Protein AF-A0A660N6N6-F1 (afdb_monomer)

Secondary structure (DSSP, 8-state):
---SSGGGS-HHHHIIIII-TTT-------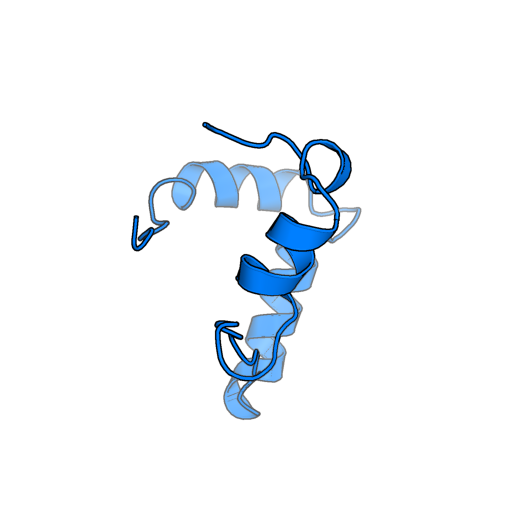--GGGHHHHHHHHHHHH-TT-HHHHHHHHHHHTT------

Solvent-accessible surface area (backbone atoms only — not comparable to full-atom values): 4623 Å² total; per-residue (Å²): 136,87,73,94,48,77,86,74,48,57,70,68,57,48,37,56,59,62,62,35,82,92,59,32,84,84,82,85,87,81,78,58,79,93,44,47,68,60,49,50,53,52,47,42,40,71,67,37,90,84,26,61,66,61,33,49,57,47,48,74,75,51,63,82,71,73,84,72,96,123

pLDDT: mean 91.25, std 8.21, range [53.53, 96.81]

Sequence (70 aa):
SRFKGLGEMNPDQLKDTTLHPDTRRLLQVRIPEHMAGDTENVFLKLMGKGEAAARRAWMEAEGDKADLDV

Radius of gyration: 17.6 Å; Cα contacts (8 Å, |Δi|>4): 25; chains: 1; bounding box: 38×27×42 Å

Mean predicted aligned error: 5.5 Å

Nearest PDB structures (foldseek):
  5eix-assembly2_B  TM=9.308E-01  e=7.013E-03  Klebsiella pneumoniae
  7vp5-assembly1_B  TM=4.337E-01  e=5.763E+00  Arabidopsis thaliana
  7vp4-assembly1_B  TM=4.345E-01  e=7.208E+00  Arabidopsis thaliana

Structure (mmCIF, N/CA/C/O backbone):
data_AF-A0A660N6N6-F1
#
_entry.id   AF-A0A660N6N6-F1
#
loop_
_atom_site.group_PDB
_atom_site.id
_atom_site.type_symbol
_atom_site.label_atom_id
_atom_site.label_alt_id
_atom_site.label_comp_id
_atom_site.label_asym_id
_atom_site.label_entity_id
_atom_site.label_seq_id
_atom_site.pdbx_PDB_ins_code
_atom_site.Cartn_x
_atom_site.Cartn_y
_atom_site.Cartn_z
_atom_site.occupancy
_atom_site.B_iso_or_equiv
_atom_site.auth_seq_id
_atom_site.auth_comp_id
_atom_site.auth_asym_id
_atom_site.auth_atom_id
_atom_site.pdbx_PDB_model_num
ATOM 1 N N . SER A 1 1 ? -23.605 0.841 3.461 1.00 73.94 1 SER A N 1
ATOM 2 C CA . SER A 1 1 ? -23.274 1.998 2.598 1.00 73.94 1 SER A CA 1
ATOM 3 C C . SER A 1 1 ? -21.842 1.841 2.105 1.00 73.94 1 SER A C 1
ATOM 5 O O . SER A 1 1 ? -21.040 1.244 2.810 1.00 73.94 1 SER A O 1
ATOM 7 N N . ARG A 1 2 ? -21.523 2.299 0.886 1.00 86.81 2 ARG A N 1
ATOM 8 C CA . ARG A 1 2 ? -20.158 2.259 0.330 1.00 86.81 2 ARG A CA 1
ATOM 9 C C . ARG A 1 2 ? -19.456 3.582 0.635 1.00 86.81 2 ARG A C 1
ATOM 11 O O . ARG A 1 2 ? -19.986 4.620 0.256 1.00 86.81 2 ARG A O 1
ATOM 18 N N . PHE A 1 3 ? -18.279 3.525 1.250 1.00 90.75 3 PHE A N 1
ATOM 19 C CA . PHE A 1 3 ? -17.412 4.687 1.456 1.00 90.75 3 PHE A CA 1
ATOM 20 C C . PHE A 1 3 ? -16.456 4.829 0.271 1.00 90.75 3 PHE A C 1
ATOM 22 O O . PHE A 1 3 ? -15.846 3.843 -0.146 1.00 90.75 3 PHE A O 1
ATOM 29 N N . LYS A 1 4 ? -16.321 6.031 -0.293 1.00 92.38 4 LYS A N 1
ATOM 30 C CA . LYS A 1 4 ? -15.333 6.306 -1.355 1.00 92.38 4 LYS A CA 1
ATOM 31 C C . LYS A 1 4 ? -13.959 6.664 -0.792 1.00 92.38 4 LYS A C 1
ATOM 33 O O . LYS A 1 4 ? -12.967 6.576 -1.507 1.00 92.38 4 LYS A O 1
ATOM 38 N N . GLY A 1 5 ? -13.899 7.044 0.481 1.00 90.88 5 GLY A N 1
ATOM 39 C CA . GLY A 1 5 ? -12.667 7.330 1.202 1.00 90.88 5 GLY A CA 1
ATOM 40 C C . GLY A 1 5 ? -12.900 7.363 2.708 1.00 90.88 5 GLY A C 1
ATOM 41 O O . GLY A 1 5 ? -14.038 7.432 3.168 1.00 90.88 5 GLY A O 1
ATOM 42 N N . LEU A 1 6 ? -11.813 7.337 3.482 1.00 92.69 6 LEU A N 1
ATOM 43 C CA . LEU A 1 6 ? -11.888 7.309 4.948 1.00 92.69 6 LEU A CA 1
ATOM 44 C C . LEU A 1 6 ? -12.544 8.568 5.540 1.00 92.69 6 LEU A C 1
ATOM 46 O O . LEU A 1 6 ? -13.159 8.488 6.593 1.00 92.69 6 LEU A O 1
ATOM 50 N N . GLY A 1 7 ? -12.468 9.712 4.850 1.00 93.12 7 GLY A N 1
ATOM 51 C CA . GLY A 1 7 ? -13.112 10.959 5.284 1.00 93.12 7 GLY A CA 1
ATOM 52 C C . GLY A 1 7 ? -14.642 10.967 5.178 1.00 93.12 7 GLY A C 1
ATOM 53 O O . GLY A 1 7 ? -15.271 11.874 5.708 1.00 93.12 7 GLY A O 1
ATOM 54 N N . GLU A 1 8 ? -15.246 9.977 4.512 1.00 94.81 8 GLU A N 1
ATOM 55 C CA . GLU A 1 8 ? -16.706 9.795 4.497 1.00 94.81 8 GLU A CA 1
ATOM 56 C C . GLU A 1 8 ? -17.207 8.992 5.713 1.00 94.81 8 GLU A C 1
ATOM 58 O O . GLU A 1 8 ? -18.415 8.834 5.887 1.00 94.81 8 GLU A O 1
ATOM 63 N N . MET A 1 9 ? -16.299 8.456 6.538 1.00 94.69 9 MET A N 1
ATOM 64 C CA . MET A 1 9 ? -16.638 7.703 7.745 1.00 94.69 9 MET A CA 1
ATOM 65 C C . MET A 1 9 ? -16.675 8.620 8.966 1.00 94.69 9 MET A C 1
ATOM 67 O O . MET A 1 9 ? -15.808 9.475 9.153 1.00 94.69 9 MET A O 1
ATOM 71 N N . ASN A 1 10 ? -17.639 8.377 9.852 1.00 94.06 10 ASN A N 1
ATOM 72 C CA . ASN A 1 10 ? -17.622 8.991 11.175 1.00 94.06 10 ASN A CA 1
ATOM 73 C C . ASN A 1 10 ? -16.411 8.470 11.981 1.00 94.06 10 ASN A C 1
ATOM 75 O O . ASN A 1 10 ? -16.069 7.288 11.851 1.00 94.06 10 ASN A O 1
ATOM 79 N N . PRO A 1 11 ? -15.788 9.292 12.848 1.00 95.19 11 PRO A N 1
ATOM 80 C CA . PRO A 1 11 ? -14.603 8.894 13.614 1.00 95.19 11 PRO A CA 1
ATOM 81 C C . PRO A 1 11 ? -14.774 7.607 14.434 1.00 95.19 11 PRO A C 1
ATOM 83 O O . PRO A 1 11 ? -13.879 6.761 14.426 1.00 95.19 11 PRO A O 1
ATOM 86 N N . ASP A 1 12 ? -15.925 7.428 15.088 1.00 94.69 12 ASP A N 1
ATOM 87 C CA . ASP A 1 12 ? -16.205 6.234 15.898 1.00 94.69 12 ASP A CA 1
ATOM 88 C C . ASP A 1 12 ? -16.267 4.970 15.035 1.00 94.69 12 ASP A C 1
ATOM 90 O O . ASP A 1 12 ? -15.675 3.948 15.369 1.00 94.69 12 ASP A O 1
ATOM 94 N N . GLN A 1 13 ? -16.883 5.067 13.854 1.00 93.81 13 GLN A N 1
ATOM 95 C CA . GLN A 1 13 ? -16.948 3.951 12.918 1.00 93.81 13 GLN A CA 1
ATOM 96 C C . GLN A 1 13 ? -15.554 3.551 12.429 1.00 93.81 13 GLN A C 1
ATOM 98 O O . GLN A 1 13 ? -15.220 2.371 12.443 1.00 93.81 13 GLN A O 1
ATOM 103 N N . LEU A 1 14 ? -14.726 4.521 12.025 1.00 95.06 14 LEU A N 1
ATOM 104 C CA . LEU A 1 14 ? -13.357 4.248 11.580 1.00 95.06 14 LEU A CA 1
ATOM 105 C C . LEU A 1 14 ? -12.533 3.573 12.685 1.00 95.06 14 LEU A C 1
ATOM 107 O O . LEU A 1 14 ? -11.759 2.647 12.417 1.00 95.06 14 LEU A O 1
ATOM 111 N N . LYS A 1 15 ? -12.705 4.037 13.929 1.00 94.88 15 LYS A N 1
ATOM 112 C CA . LYS A 1 15 ? -12.041 3.460 15.094 1.00 94.88 15 LYS A CA 1
ATOM 113 C C . LYS A 1 15 ? -12.435 1.998 15.271 1.00 94.88 15 LYS A C 1
ATOM 115 O O . LYS A 1 15 ? -11.545 1.150 15.321 1.00 94.88 15 LYS A O 1
ATOM 120 N N . ASP A 1 16 ? -13.729 1.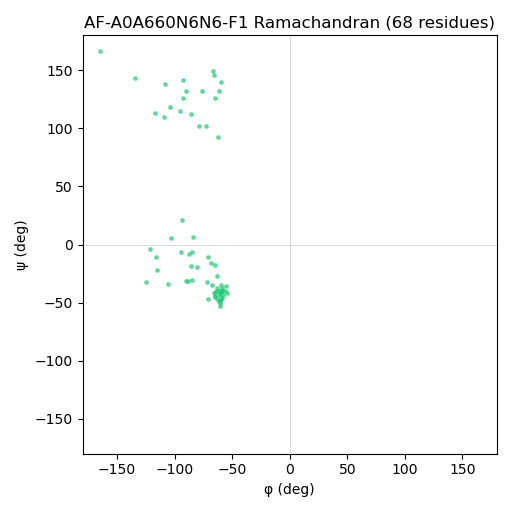712 15.301 1.00 94.25 16 ASP A N 1
ATOM 121 C CA . ASP A 1 16 ? -14.245 0.381 15.611 1.00 94.25 16 ASP A CA 1
ATOM 122 C C . ASP A 1 16 ? -14.016 -0.628 14.483 1.00 94.25 16 ASP A C 1
ATOM 124 O O . ASP A 1 16 ? -13.801 -1.805 14.760 1.00 94.25 16 ASP A O 1
ATOM 128 N N . THR A 1 17 ? -14.019 -0.210 13.213 1.00 92.00 17 THR A N 1
ATOM 129 C CA . THR A 1 17 ? -13.846 -1.151 12.092 1.00 92.00 17 THR A CA 1
ATOM 130 C C . THR A 1 17 ? -12.390 -1.388 11.712 1.00 92.00 17 THR A C 1
ATOM 132 O O . THR A 1 17 ? -12.052 -2.469 11.233 1.00 92.00 17 THR A O 1
ATOM 135 N N . THR A 1 18 ? -11.527 -0.382 11.878 1.00 93.44 18 THR A N 1
ATOM 136 C CA . THR A 1 18 ? -10.210 -0.376 11.219 1.00 93.44 18 THR A CA 1
ATOM 137 C C . THR A 1 18 ? -9.047 -0.215 12.195 1.00 93.44 18 THR A C 1
ATOM 139 O O . THR A 1 18 ? -7.967 -0.751 11.945 1.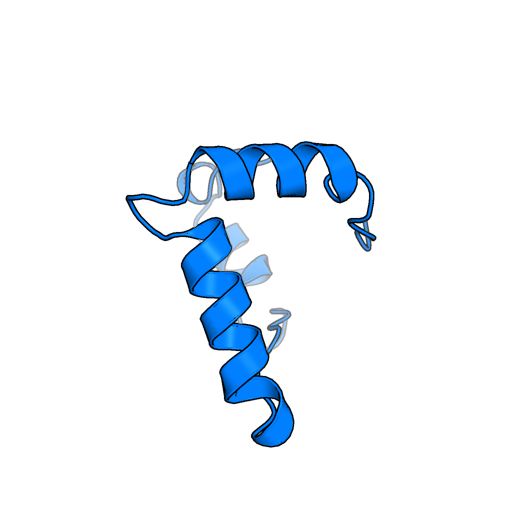00 93.44 18 THR A O 1
ATOM 142 N N . LEU A 1 19 ? -9.226 0.510 13.304 1.00 95.38 19 LEU A N 1
ATOM 143 C CA . LEU A 1 19 ? -8.111 0.897 14.181 1.00 95.38 19 LEU A CA 1
ATOM 144 C C . LEU A 1 19 ? -8.052 0.104 15.487 1.00 95.38 19 LEU A C 1
ATOM 146 O O . LEU A 1 19 ? -6.951 -0.146 15.987 1.00 95.38 19 LEU A O 1
ATOM 150 N N . HIS A 1 20 ? -9.203 -0.273 16.045 1.00 96.81 20 HIS A N 1
ATOM 151 C CA . HIS A 1 20 ? -9.276 -0.905 17.355 1.00 96.81 20 HIS A CA 1
ATOM 152 C C . HIS A 1 20 ? -8.577 -2.280 17.332 1.00 96.81 20 HIS A C 1
ATOM 154 O O . HIS A 1 20 ? -8.896 -3.104 16.473 1.00 96.81 20 HIS A O 1
ATOM 160 N N . PRO A 1 21 ? -7.612 -2.552 18.236 1.00 96.75 21 PRO A N 1
ATOM 161 C CA . PRO A 1 21 ? -6.794 -3.767 18.189 1.00 96.75 21 PRO A CA 1
ATOM 162 C C . PRO A 1 21 ? -7.588 -5.072 18.168 1.00 96.75 21 PRO A C 1
ATOM 164 O O . PRO A 1 21 ? -7.184 -6.000 17.474 1.00 96.75 21 PRO A O 1
ATOM 167 N N . ASP A 1 22 ? -8.713 -5.102 18.882 1.00 96.00 22 ASP A N 1
ATOM 168 C CA . ASP A 1 22 ? -9.526 -6.311 19.049 1.00 96.00 22 ASP A CA 1
ATOM 169 C C . ASP A 1 22 ? -10.454 -6.604 17.860 1.00 96.00 22 ASP A C 1
ATOM 171 O O . ASP A 1 22 ? -10.914 -7.731 17.704 1.00 96.00 22 ASP A O 1
ATOM 175 N N . THR A 1 23 ? -10.749 -5.609 17.020 1.00 95.00 23 THR A N 1
ATOM 176 C CA . THR A 1 23 ? -11.716 -5.745 15.912 1.00 95.00 23 THR A CA 1
ATOM 177 C C . THR A 1 23 ? -11.073 -5.596 14.538 1.00 95.00 23 THR A C 1
ATOM 179 O O . THR A 1 23 ? -11.619 -6.082 13.544 1.00 95.00 23 THR A O 1
ATOM 182 N N . ARG A 1 24 ? -9.907 -4.944 14.456 1.00 95.81 24 ARG A N 1
ATOM 183 C CA . ARG A 1 24 ? -9.197 -4.731 13.195 1.00 95.81 24 ARG A CA 1
ATOM 184 C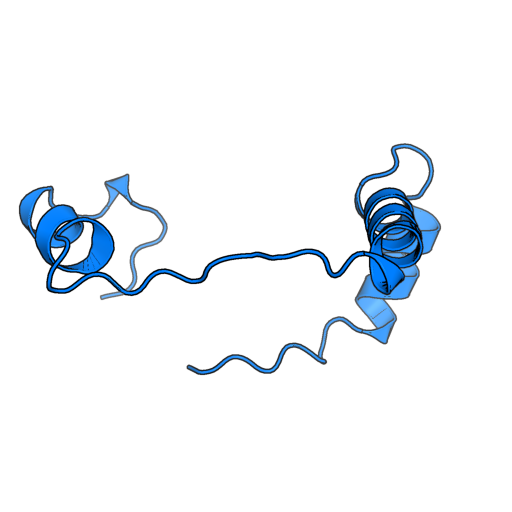 C . ARG A 1 24 ? -8.692 -6.045 12.603 1.00 95.81 24 ARG A C 1
ATOM 186 O O . ARG A 1 24 ? -8.263 -6.955 13.308 1.00 95.81 24 ARG A O 1
ATOM 193 N N . ARG A 1 25 ? -8.629 -6.091 11.274 1.00 93.19 25 ARG A N 1
ATOM 194 C CA . ARG A 1 25 ? -7.993 -7.171 10.511 1.00 93.19 25 ARG A CA 1
ATOM 195 C C . ARG A 1 25 ? -6.821 -6.588 9.732 1.00 93.19 25 ARG A C 1
ATOM 197 O O . ARG A 1 25 ? -7.024 -5.761 8.850 1.00 93.19 25 ARG A O 1
ATOM 204 N N . LEU A 1 26 ? -5.599 -6.981 10.089 1.00 94.06 26 LEU A N 1
ATOM 205 C CA . LEU A 1 26 ? -4.374 -6.513 9.437 1.00 94.06 26 LEU A CA 1
ATOM 206 C C . LEU A 1 26 ? -3.764 -7.632 8.596 1.00 94.06 26 LEU A C 1
ATOM 208 O O . LEU A 1 26 ? -3.672 -8.768 9.054 1.00 94.06 26 LEU A O 1
ATOM 212 N N . LEU A 1 27 ? -3.287 -7.288 7.401 1.00 93.69 27 LEU A N 1
ATOM 213 C CA . LEU A 1 27 ? -2.487 -8.176 6.565 1.00 93.69 27 LEU A CA 1
ATOM 214 C C . LEU A 1 27 ? -1.021 -7.748 6.651 1.00 93.69 27 LEU A C 1
ATOM 216 O O . LEU A 1 27 ? -0.670 -6.627 6.283 1.00 93.69 27 LEU A O 1
ATOM 220 N N . GLN A 1 28 ? -0.157 -8.633 7.147 1.00 94.62 28 GLN A N 1
ATOM 221 C CA . GLN A 1 28 ? 1.277 -8.366 7.194 1.00 94.62 28 GLN A CA 1
ATOM 222 C C . GLN A 1 28 ? 1.928 -8.754 5.865 1.00 94.62 28 GLN A C 1
ATOM 224 O O . GLN A 1 28 ? 2.046 -9.935 5.547 1.00 94.62 28 GLN A O 1
ATOM 229 N N . VAL A 1 29 ? 2.407 -7.760 5.120 1.00 93.88 29 VAL A N 1
ATOM 230 C CA . VAL A 1 29 ? 3.162 -7.991 3.882 1.00 93.88 29 VAL A CA 1
ATOM 231 C C . VAL A 1 29 ? 4.584 -8.433 4.223 1.00 93.88 29 VAL A C 1
ATOM 233 O O . VAL A 1 29 ? 5.255 -7.819 5.054 1.00 93.88 29 VAL A O 1
ATOM 236 N N . ARG A 1 30 ? 5.048 -9.507 3.581 1.00 94.44 30 ARG A N 1
ATOM 237 C CA . ARG A 1 30 ? 6.413 -10.029 3.704 1.00 94.44 30 ARG A CA 1
ATOM 238 C C . ARG A 1 30 ? 6.958 -10.349 2.321 1.00 94.44 30 ARG A C 1
ATOM 240 O O . ARG A 1 30 ? 6.222 -10.848 1.478 1.00 94.44 30 ARG A O 1
ATOM 247 N N . ILE A 1 31 ? 8.249 -10.105 2.125 1.00 95.50 31 ILE A N 1
ATOM 248 C CA . ILE A 1 31 ? 8.977 -10.500 0.917 1.00 95.50 31 ILE A CA 1
ATOM 249 C C . ILE A 1 31 ? 9.912 -11.639 1.326 1.00 95.50 31 ILE A C 1
ATOM 251 O O . ILE A 1 31 ? 10.848 -11.399 2.091 1.00 95.50 31 ILE A O 1
ATO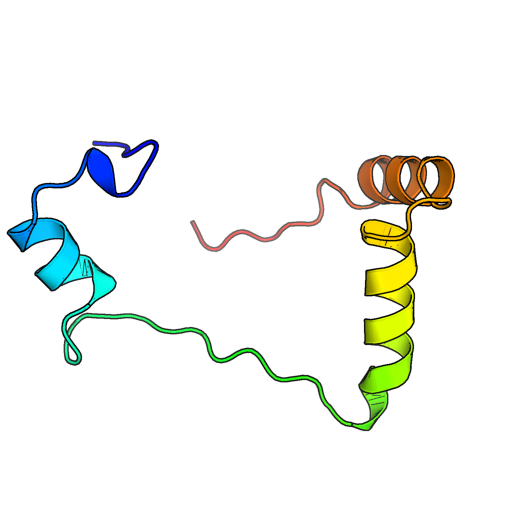M 255 N N . PRO A 1 32 ? 9.651 -12.884 0.899 1.00 94.44 32 PRO A N 1
ATOM 256 C CA . PRO A 1 32 ? 10.583 -13.983 1.108 1.00 94.44 32 PRO A CA 1
ATOM 257 C C . PRO A 1 32 ? 11.926 -13.677 0.444 1.00 94.44 32 PRO A C 1
ATOM 259 O O . PRO A 1 32 ? 11.955 -13.168 -0.673 1.00 94.44 32 PRO A O 1
ATOM 262 N N . GLU A 1 33 ? 13.033 -14.012 1.106 1.00 92.06 33 GLU A N 1
ATOM 263 C CA . GLU A 1 33 ? 14.386 -13.660 0.645 1.00 92.06 33 GLU A CA 1
ATOM 264 C C . GLU A 1 33 ? 14.676 -14.160 -0.778 1.00 92.06 33 GLU A C 1
ATOM 266 O O . GLU A 1 33 ? 15.196 -13.422 -1.610 1.00 92.06 33 GLU A O 1
ATOM 271 N N . HIS A 1 34 ? 14.224 -15.374 -1.102 1.00 94.50 34 HIS A N 1
ATOM 272 C CA . HIS A 1 34 ? 14.367 -15.958 -2.437 1.00 94.50 34 HIS A CA 1
ATOM 273 C C . HIS A 1 34 ? 13.533 -15.256 -3.525 1.00 94.50 34 HIS A C 1
ATOM 275 O O . HIS A 1 34 ? 13.807 -15.457 -4.701 1.00 94.50 34 HIS A O 1
ATOM 281 N N . MET A 1 35 ? 12.540 -14.437 -3.158 1.00 94.88 35 MET A N 1
ATOM 282 C CA . MET A 1 35 ? 11.694 -13.675 -4.089 1.00 94.88 35 MET A CA 1
ATOM 283 C C . MET A 1 35 ? 12.075 -12.191 -4.175 1.00 94.88 35 MET A C 1
ATOM 285 O O . MET A 1 35 ? 11.369 -11.420 -4.828 1.00 94.88 35 MET A O 1
ATOM 289 N N . ALA A 1 36 ? 13.158 -11.750 -3.525 1.00 93.81 36 ALA A N 1
ATOM 290 C CA . ALA A 1 36 ? 13.529 -10.334 -3.494 1.00 93.81 36 ALA A CA 1
ATOM 291 C C . ALA A 1 36 ? 13.778 -9.762 -4.903 1.00 93.81 36 ALA A C 1
ATOM 293 O O . ALA A 1 36 ? 13.210 -8.726 -5.250 1.00 93.81 36 ALA A O 1
ATOM 294 N N . GLY A 1 37 ? 14.549 -10.473 -5.735 1.00 96.25 37 GLY A N 1
ATOM 295 C CA . GLY A 1 37 ? 14.835 -10.056 -7.113 1.00 96.25 37 GLY A CA 1
ATOM 296 C C . GLY A 1 37 ? 13.593 -10.049 -8.010 1.00 96.25 37 GLY A C 1
ATOM 297 O O . GLY A 1 37 ? 13.365 -9.096 -8.75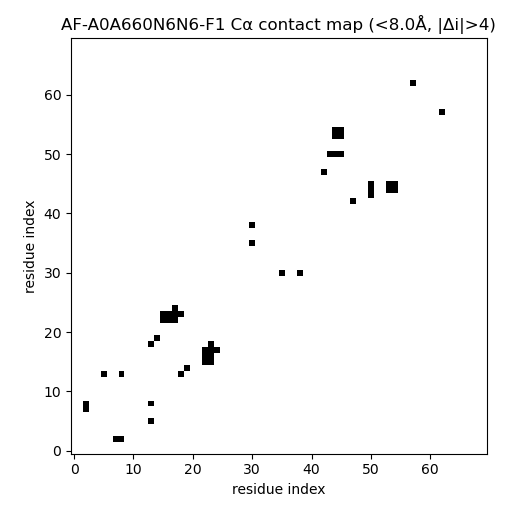2 1.00 96.25 37 GLY A O 1
ATOM 298 N N . ASP A 1 38 ? 12.737 -11.067 -7.898 1.00 94.88 38 ASP A N 1
ATOM 299 C CA . ASP A 1 38 ? 11.473 -11.116 -8.644 1.00 94.88 38 ASP A CA 1
ATOM 300 C C . ASP A 1 38 ? 10.536 -9.975 -8.240 1.00 94.88 38 ASP A C 1
ATOM 302 O O . ASP A 1 38 ? 9.919 -9.335 -9.093 1.00 94.88 38 ASP A O 1
ATOM 306 N N . THR A 1 39 ? 10.483 -9.668 -6.942 1.00 95.00 39 THR A N 1
ATOM 307 C CA . THR A 1 39 ? 9.706 -8.545 -6.413 1.00 95.00 39 THR A CA 1
ATOM 308 C C . THR A 1 39 ? 10.210 -7.226 -6.994 1.00 95.00 39 THR A C 1
ATOM 310 O O . THR A 1 39 ? 9.411 -6.450 -7.515 1.00 95.00 39 THR A O 1
ATOM 313 N N . GLU A 1 40 ? 11.523 -6.983 -6.985 1.00 94.81 40 GLU A N 1
ATOM 314 C CA . GLU A 1 40 ? 12.125 -5.785 -7.582 1.00 94.81 40 GLU A CA 1
ATOM 315 C C . GLU A 1 40 ? 11.798 -5.656 -9.078 1.00 94.81 40 GLU A C 1
ATOM 317 O O . GLU A 1 40 ? 11.382 -4.588 -9.532 1.00 94.81 40 GLU A O 1
ATOM 322 N N . ASN A 1 41 ? 11.883 -6.753 -9.833 1.00 93.88 41 ASN A N 1
ATOM 323 C CA . ASN A 1 41 ? 11.533 -6.777 -11.254 1.00 93.88 41 ASN A CA 1
ATOM 324 C C . ASN A 1 41 ? 10.058 -6.417 -11.497 1.00 93.88 41 ASN A C 1
ATOM 326 O O . ASN A 1 41 ? 9.738 -5.687 -12.442 1.00 93.88 41 ASN A O 1
ATOM 330 N N . VAL A 1 42 ? 9.144 -6.901 -10.649 1.00 92.75 42 VAL A N 1
ATOM 331 C CA . VAL A 1 42 ? 7.723 -6.523 -10.699 1.00 92.75 42 VAL A CA 1
ATOM 332 C C . VAL A 1 42 ? 7.550 -5.037 -10.379 1.00 92.75 42 VAL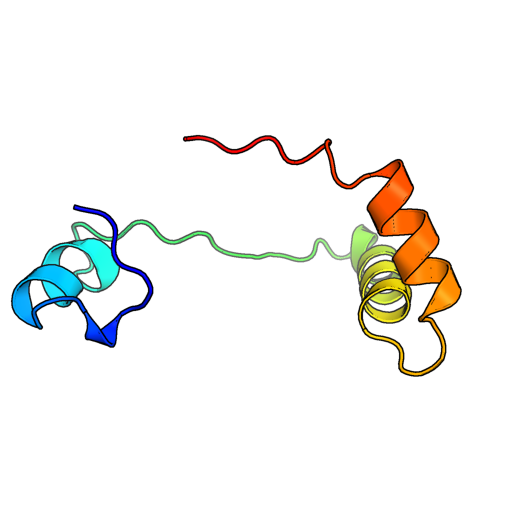 A C 1
ATOM 334 O O . VAL A 1 42 ? 6.847 -4.337 -11.111 1.00 92.75 42 VAL A O 1
ATOM 337 N N . PHE A 1 43 ? 8.232 -4.521 -9.353 1.00 93.88 43 PHE A N 1
ATOM 338 C CA . PHE A 1 43 ? 8.209 -3.095 -9.019 1.00 93.88 43 PHE A CA 1
ATOM 339 C C . PHE A 1 43 ? 8.707 -2.228 -10.175 1.00 93.88 43 PHE A C 1
ATOM 341 O O . PHE A 1 43 ? 8.047 -1.246 -10.514 1.00 93.88 43 PHE A O 1
ATOM 348 N N . LEU A 1 44 ? 9.819 -2.588 -10.818 1.00 94.75 44 LEU A N 1
ATOM 349 C CA . LEU A 1 44 ? 10.342 -1.853 -11.968 1.00 94.75 44 LEU A CA 1
ATOM 350 C C . LEU A 1 44 ? 9.331 -1.846 -13.118 1.00 94.75 44 LEU A C 1
ATOM 352 O O . LEU A 1 44 ? 9.001 -0.781 -13.633 1.00 94.75 44 LEU A O 1
ATOM 356 N N . LYS A 1 45 ? 8.779 -3.010 -13.468 1.00 93.19 45 LYS A N 1
ATOM 357 C CA . LYS A 1 45 ? 7.787 -3.149 -14.543 1.00 93.19 45 LYS A CA 1
ATOM 358 C C . LYS A 1 45 ? 6.532 -2.307 -14.296 1.00 93.19 45 LYS A C 1
ATOM 360 O O . LYS A 1 45 ? 5.989 -1.728 -15.232 1.00 93.19 45 LYS A O 1
ATOM 365 N N . LEU A 1 46 ? 6.062 -2.222 -13.049 1.00 93.25 46 LEU A N 1
ATOM 366 C CA . LEU A 1 46 ? 4.824 -1.512 -12.703 1.00 93.25 46 LEU A CA 1
ATOM 367 C C . LEU A 1 46 ? 5.035 -0.029 -12.364 1.00 93.25 46 LEU A C 1
ATOM 369 O O . LEU A 1 46 ? 4.164 0.797 -12.634 1.00 93.25 46 LEU A O 1
ATOM 373 N N . MET A 1 47 ? 6.177 0.352 -11.806 1.00 95.12 47 MET A N 1
ATOM 374 C CA . MET A 1 47 ? 6.406 1.702 -11.270 1.00 95.12 47 MET A CA 1
ATOM 375 C C . MET A 1 47 ? 7.508 2.465 -12.014 1.00 95.12 47 MET A C 1
ATOM 377 O O . MET A 1 47 ? 7.645 3.676 -11.839 1.00 95.12 47 MET A O 1
ATOM 381 N N . GLY A 1 48 ? 8.271 1.795 -12.878 1.00 95.06 48 GLY A N 1
ATOM 382 C CA . GLY A 1 48 ? 9.349 2.386 -13.660 1.00 95.06 48 GLY A CA 1
ATOM 383 C C . GLY A 1 48 ? 8.853 3.486 -14.598 1.00 95.06 48 GLY A C 1
ATOM 384 O O . GLY A 1 48 ? 7.884 3.319 -15.344 1.00 95.06 48 GLY A O 1
ATOM 385 N N . LYS A 1 49 ? 9.544 4.631 -14.594 1.00 93.00 49 LYS A N 1
ATOM 386 C CA . LYS A 1 49 ? 9.191 5.797 -15.424 1.00 93.00 49 LYS A CA 1
ATOM 387 C C . LYS A 1 49 ? 9.214 5.482 -16.928 1.00 93.00 49 LYS A C 1
ATOM 389 O O . LYS A 1 49 ? 8.401 6.026 -17.669 1.00 93.00 49 LYS A O 1
ATOM 394 N N . GLY A 1 50 ? 10.130 4.613 -17.361 1.00 93.69 50 GLY A N 1
ATOM 395 C CA . GLY A 1 50 ? 10.279 4.179 -18.756 1.00 93.69 50 GLY A CA 1
ATOM 396 C C . GLY A 1 50 ? 9.414 2.979 -19.156 1.00 93.69 50 GLY A C 1
ATOM 397 O O . GLY A 1 50 ? 9.316 2.674 -20.338 1.00 93.69 50 GLY A O 1
ATOM 398 N N . GLU A 1 51 ? 8.733 2.332 -18.208 1.00 94.06 51 GLU A N 1
ATOM 399 C CA . GLU A 1 51 ? 8.093 1.020 -18.403 1.00 94.06 51 GLU A CA 1
ATOM 400 C C . GLU A 1 51 ? 6.611 1.112 -18.810 1.00 94.06 51 GLU A C 1
ATOM 402 O O . GLU A 1 51 ? 5.835 0.174 -18.642 1.00 94.06 51 GLU A O 1
ATOM 407 N N . ALA A 1 52 ? 6.166 2.249 -19.355 1.00 94.38 52 ALA A N 1
ATOM 408 C CA . ALA A 1 52 ? 4.747 2.477 -19.647 1.00 94.38 52 ALA A CA 1
ATOM 409 C C . ALA A 1 52 ? 4.143 1.438 -20.613 1.00 94.38 52 ALA A C 1
ATOM 411 O O . ALA A 1 52 ? 2.992 1.035 -20.435 1.00 94.38 52 ALA A O 1
ATOM 412 N N . ALA A 1 53 ? 4.908 0.999 -21.619 1.00 94.62 53 ALA A N 1
ATOM 413 C CA . ALA A 1 53 ? 4.472 -0.023 -22.570 1.00 94.62 53 ALA A CA 1
ATOM 414 C C . ALA A 1 53 ? 4.394 -1.414 -21.920 1.00 94.62 53 ALA A C 1
ATOM 416 O O . ALA A 1 53 ? 3.369 -2.083 -22.042 1.00 94.62 53 ALA A O 1
ATOM 417 N N . ALA A 1 54 ? 5.434 -1.811 -21.175 1.00 93.19 54 ALA A N 1
ATOM 418 C CA . ALA A 1 54 ? 5.483 -3.088 -20.465 1.00 93.19 54 ALA A CA 1
ATOM 419 C C . ALA A 1 54 ? 4.357 -3.204 -19.428 1.00 93.19 54 ALA A C 1
ATOM 421 O O . ALA A 1 54 ? 3.671 -4.223 -19.356 1.00 93.19 54 ALA A O 1
ATOM 422 N N . ARG A 1 55 ? 4.102 -2.125 -18.681 1.00 95.19 55 ARG A N 1
ATOM 423 C CA . ARG A 1 55 ? 2.996 -2.043 -17.729 1.00 95.19 55 ARG A CA 1
ATOM 424 C C . ARG A 1 55 ? 1.627 -2.189 -18.393 1.00 95.19 55 ARG A C 1
ATOM 426 O O . ARG A 1 55 ? 0.775 -2.882 -17.847 1.00 95.19 55 ARG A O 1
ATOM 433 N N . ARG A 1 56 ? 1.396 -1.539 -19.543 1.00 94.69 56 ARG A N 1
ATOM 434 C CA . ARG A 1 56 ? 0.127 -1.668 -20.282 1.00 94.69 56 ARG A CA 1
ATOM 435 C C . ARG A 1 56 ? -0.108 -3.118 -20.704 1.00 94.69 56 ARG A C 1
ATOM 437 O O . ARG A 1 56 ? -1.160 -3.658 -20.389 1.00 94.69 56 ARG A O 1
ATOM 444 N N . ALA A 1 57 ? 0.885 -3.743 -21.336 1.00 94.31 57 ALA A N 1
ATOM 445 C CA . ALA A 1 57 ? 0.790 -5.136 -21.770 1.00 94.31 57 ALA A CA 1
ATOM 446 C C . ALA A 1 57 ? 0.522 -6.090 -20.594 1.00 94.31 57 ALA A C 1
ATOM 448 O O . ALA A 1 57 ? -0.288 -7.004 -20.707 1.00 94.31 57 ALA A O 1
ATOM 449 N N . TRP A 1 58 ? 1.160 -5.852 -19.442 1.00 92.62 58 TRP A N 1
ATOM 450 C CA . TRP A 1 58 ? 0.916 -6.642 -18.235 1.00 92.62 58 TRP A CA 1
ATOM 451 C C . TRP A 1 58 ? -0.519 -6.480 -17.708 1.00 92.62 58 TRP A C 1
ATOM 453 O O . TRP A 1 58 ? -1.163 -7.479 -17.408 1.00 92.62 58 TRP A O 1
ATOM 463 N N . MET A 1 59 ? -1.049 -5.251 -17.638 1.00 92.25 59 MET A N 1
ATOM 464 C CA . MET A 1 59 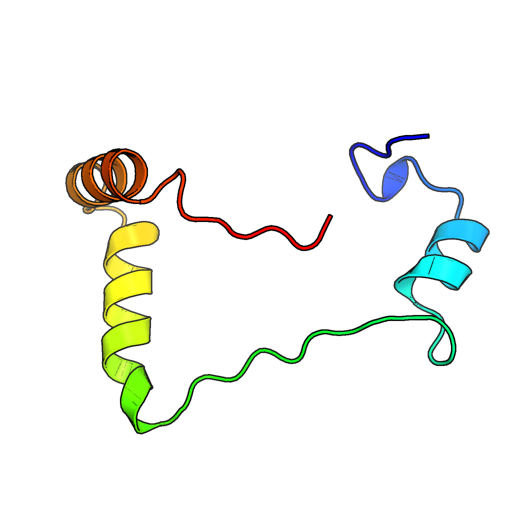? -2.433 -5.015 -17.196 1.00 92.25 59 MET A CA 1
ATOM 465 C C . MET A 1 59 ? -3.469 -5.658 -18.124 1.00 92.25 59 MET A C 1
ATOM 467 O O . MET A 1 59 ? -4.481 -6.156 -17.644 1.00 92.25 59 MET A O 1
ATOM 471 N N . GLU A 1 60 ? -3.228 -5.648 -19.436 1.00 93.62 60 GLU A N 1
ATOM 472 C CA . GLU A 1 60 ? -4.117 -6.283 -20.418 1.00 93.62 60 GLU A CA 1
ATOM 473 C C . GLU A 1 60 ? -4.120 -7.814 -20.295 1.00 93.62 60 GLU A C 1
ATOM 475 O O . GLU A 1 60 ? -5.161 -8.434 -20.488 1.00 93.62 60 GLU A O 1
ATOM 480 N N . ALA A 1 61 ? -2.976 -8.420 -19.960 1.00 91.56 61 ALA A N 1
ATOM 481 C CA . ALA A 1 61 ? -2.832 -9.873 -19.858 1.00 91.56 61 ALA A CA 1
ATOM 482 C C . ALA A 1 61 ? -3.247 -10.457 -18.494 1.00 91.56 61 ALA A C 1
ATOM 484 O O . ALA A 1 61 ? -3.654 -11.613 -18.421 1.00 91.56 61 ALA A O 1
ATOM 485 N N . GLU A 1 62 ? -3.091 -9.689 -17.413 1.00 90.50 62 GLU A N 1
ATOM 486 C CA . GLU A 1 62 ? -3.207 -10.192 -16.035 1.00 90.50 62 GLU A CA 1
ATOM 487 C C . GLU A 1 62 ? -4.293 -9.477 -15.211 1.00 90.50 62 GLU A C 1
ATOM 489 O O . GLU A 1 62 ? -4.525 -9.834 -14.056 1.00 90.50 62 GLU A O 1
ATOM 494 N N . GLY A 1 63 ? -4.944 -8.449 -15.766 1.00 85.69 63 GLY A N 1
ATOM 495 C CA . GLY A 1 63 ? -5.855 -7.567 -15.029 1.00 85.69 63 GLY A CA 1
ATOM 496 C C . GLY A 1 63 ? -7.125 -8.234 -14.492 1.00 85.69 63 GLY A C 1
ATOM 497 O O . GLY A 1 63 ? -7.759 -7.687 -13.592 1.00 85.69 63 GLY A O 1
ATOM 498 N N . ASP A 1 64 ? -7.488 -9.405 -15.009 1.00 86.19 64 ASP A N 1
ATOM 499 C CA . ASP A 1 64 ? -8.650 -10.200 -14.606 1.00 86.19 64 ASP A CA 1
ATOM 500 C C . ASP A 1 64 ? -8.329 -11.280 -13.559 1.00 86.19 64 ASP A C 1
ATOM 502 O O . ASP A 1 64 ? -9.241 -11.903 -13.022 1.00 86.19 64 ASP A O 1
ATOM 506 N N . LYS A 1 65 ? -7.051 -11.487 -13.219 1.00 85.94 65 LYS A N 1
ATOM 507 C CA . LYS A 1 65 ? -6.608 -12.561 -12.310 1.00 85.94 65 LYS A CA 1
ATOM 508 C C . LYS A 1 65 ? -6.708 -12.217 -10.824 1.00 85.94 65 LYS A C 1
ATOM 510 O O . LYS A 1 65 ? -6.221 -12.972 -9.984 1.00 85.94 65 LYS A O 1
ATOM 515 N N . ALA A 1 66 ? -7.290 -11.070 -10.485 1.00 77.12 66 ALA A N 1
ATOM 516 C CA . ALA A 1 66 ? -7.483 -10.679 -9.098 1.00 77.12 66 ALA A CA 1
ATOM 517 C C . ALA A 1 66 ? -8.593 -11.531 -8.464 1.00 77.12 66 ALA A C 1
ATOM 519 O O . ALA A 1 66 ? -9.776 -11.274 -8.680 1.00 77.12 66 ALA A O 1
ATOM 520 N N . ASP A 1 67 ? -8.203 -12.525 -7.665 1.00 71.94 67 ASP A N 1
ATOM 521 C CA . ASP A 1 67 ? -9.122 -13.238 -6.781 1.00 71.94 67 ASP A CA 1
ATOM 522 C C . ASP A 1 67 ? -9.370 -12.366 -5.546 1.00 71.94 67 ASP A C 1
ATOM 524 O O . ASP A 1 67 ? -8.498 -12.186 -4.690 1.00 71.94 67 ASP A O 1
ATOM 528 N N . LEU A 1 68 ? -10.524 -11.704 -5.528 1.00 66.50 68 LEU A N 1
ATOM 529 C CA . LEU A 1 68 ? -10.946 -10.880 -4.407 1.00 66.50 68 LEU A CA 1
ATOM 530 C C . LEU A 1 68 ? -11.837 -11.738 -3.511 1.00 66.50 68 LEU A C 1
ATOM 532 O O . LEU A 1 68 ? -12.941 -12.098 -3.912 1.00 66.50 68 LEU A O 1
ATOM 536 N N . ASP A 1 69 ? -11.377 -11.998 -2.288 1.00 57.66 69 ASP A N 1
ATOM 537 C CA . ASP A 1 69 ? -12.254 -12.385 -1.180 1.00 57.66 69 ASP A CA 1
ATOM 538 C C . ASP A 1 69 ? -13.207 -11.198 -0.930 1.0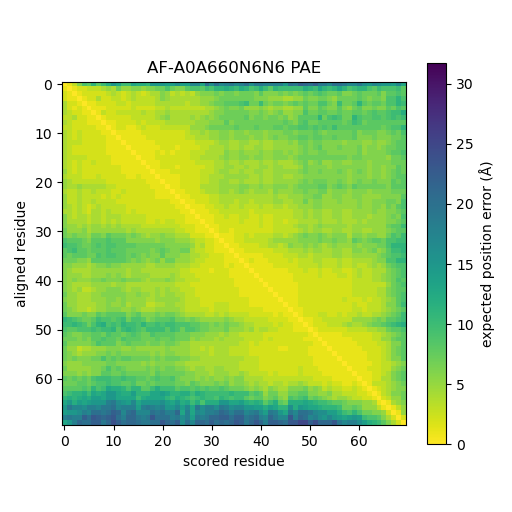0 57.66 69 ASP A C 1
ATOM 540 O O . ASP A 1 69 ? -12.846 -10.225 -0.257 1.00 57.66 69 ASP A O 1
ATOM 544 N N . VAL A 1 70 ? -14.382 -11.217 -1.570 1.00 53.53 70 VAL A N 1
ATOM 545 C CA . VAL A 1 70 ? -15.465 -10.237 -1.355 1.00 53.53 70 VAL A CA 1
ATOM 546 C C . VAL A 1 70 ? -16.336 -10.676 -0.189 1.00 53.53 70 VAL A C 1
ATOM 548 O O . VAL A 1 70 ? -16.816 -11.831 -0.212 1.00 53.53 70 VAL A O 1
#

Foldseek 3Di:
DDDPDPVVDDPVVCCQCDPPPVRHDDDDDDQPPVCPVVVVVVCCCCPPPPNPVSNVVCCVVCVPVDPDPD